Protein AF-A0A5C8VA54-F1 (afdb_monomer)

Mean predicted aligned error: 16.02 Å

Radius of gyration: 27.44 Å; Cα contacts (8 Å, |Δi|>4): 5; chains: 1; bounding box: 77×25×58 Å

Solvent-accessible surface area (backbone atoms only — not comparable to full-atom values): 4311 Å² total; per-residue (Å²): 110,70,71,57,53,53,51,53,56,61,54,47,52,59,52,52,48,49,54,49,50,52,52,49,52,58,46,63,72,39,90,82,27,69,64,61,52,53,50,47,56,54,50,54,61,56,47,61,58,48,52,56,60,66,68,67,70,75,87,86,78,80,78,92,77,91,79,89,133

Foldseek 3Di:
DVVVVVVVVVVVVVVVVVVCVVVQVVQVPPPCHVVNVVVCVVVVVVCVVVVVVVVPPPPPDDDDDDDDD

Sequence (69 aa):
MLGYILRRIGLMIPTLFGIMLITFTIVQFAPGGPVERVLSQMKGQGDGTLSRLTGGGGDLGGGGRPAGG

Structure (mmCIF, N/CA/C/O backbone):
data_AF-A0A5C8VA54-F1
#
_entry.id   AF-A0A5C8VA54-F1
#
loop_
_atom_site.group_PDB
_atom_site.id
_atom_site.type_symbol
_atom_site.label_atom_id
_atom_site.label_alt_id
_atom_site.label_comp_id
_atom_site.label_asym_id
_atom_site.label_entity_id
_atom_site.label_seq_id
_atom_site.pdbx_PDB_ins_code
_atom_site.Cartn_x
_atom_site.Cartn_y
_atom_site.Cartn_z
_atom_site.occupancy
_atom_site.B_iso_or_equiv
_atom_site.auth_seq_id
_atom_site.auth_comp_id
_atom_site.auth_asym_id
_atom_site.auth_atom_id
_atom_site.pdbx_PDB_model_num
ATOM 1 N N . MET A 1 1 ? -21.549 -1.478 21.196 1.00 73.19 1 MET A N 1
ATOM 2 C CA . MET A 1 1 ? -20.871 -0.441 20.380 1.00 73.19 1 MET A CA 1
ATOM 3 C C . MET A 1 1 ? -19.426 -0.807 20.028 1.00 73.19 1 MET A C 1
ATOM 5 O O . MET A 1 1 ? -19.135 -0.871 18.842 1.00 73.19 1 MET A O 1
ATOM 9 N N . LEU A 1 2 ? -18.550 -1.145 20.991 1.00 76.50 2 LEU A N 1
ATOM 10 C CA . LEU A 1 2 ? -17.142 -1.509 20.714 1.00 76.50 2 LEU A CA 1
ATOM 11 C C . LEU A 1 2 ? -16.990 -2.680 19.717 1.00 76.50 2 LEU A C 1
ATOM 13 O O . LEU A 1 2 ? -16.255 -2.570 18.742 1.00 76.50 2 LEU A O 1
ATOM 17 N N . GLY A 1 3 ? -17.766 -3.760 19.887 1.00 86.25 3 GLY A N 1
ATOM 18 C CA . GLY A 1 3 ? -17.754 -4.911 18.969 1.00 86.25 3 GLY A CA 1
ATOM 19 C C . GLY A 1 3 ? -18.228 -4.598 17.541 1.00 86.25 3 GLY A C 1
ATOM 20 O O . GLY A 1 3 ? -17.778 -5.225 16.591 1.00 86.25 3 GLY A O 1
ATOM 21 N N . TYR A 1 4 ? -19.084 -3.589 17.362 1.00 87.88 4 TYR A N 1
ATOM 22 C CA . TYR A 1 4 ? -19.515 -3.129 16.037 1.00 87.88 4 TYR A CA 1
ATOM 23 C C . TYR A 1 4 ? -18.423 -2.305 15.339 1.00 87.88 4 TYR A C 1
ATOM 25 O O . TYR A 1 4 ? -18.207 -2.457 14.138 1.00 87.88 4 TYR A O 1
ATOM 33 N N . ILE A 1 5 ? -17.692 -1.486 16.101 1.00 85.38 5 ILE A N 1
ATOM 34 C CA . ILE A 1 5 ? -16.546 -0.712 15.605 1.00 85.38 5 ILE A CA 1
ATOM 35 C C . ILE A 1 5 ? -15.406 -1.657 15.200 1.00 85.38 5 ILE A C 1
ATOM 37 O O . ILE A 1 5 ? -14.905 -1.561 14.083 1.00 85.38 5 ILE A O 1
ATOM 41 N N . LEU A 1 6 ? -15.067 -2.631 16.051 1.00 88.06 6 LEU A N 1
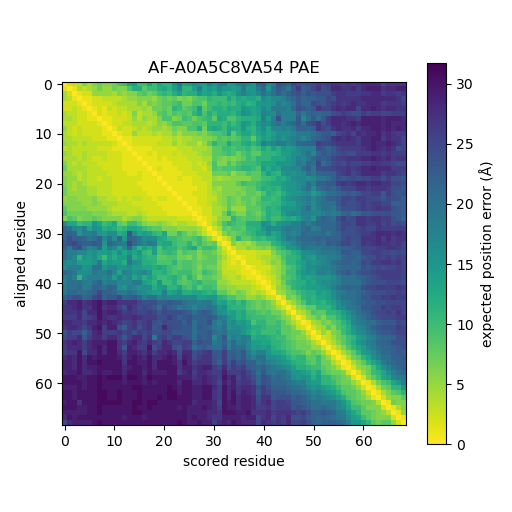ATOM 42 C CA . LEU A 1 6 ? -14.088 -3.683 15.748 1.00 88.06 6 LEU A CA 1
ATOM 43 C C . LEU A 1 6 ? -14.481 -4.496 14.510 1.00 88.06 6 LEU A C 1
ATOM 45 O O . LEU A 1 6 ? -13.632 -4.780 13.672 1.00 88.06 6 LEU A O 1
ATOM 49 N N . ARG A 1 7 ? -15.768 -4.821 14.344 1.00 87.75 7 ARG A N 1
ATOM 50 C CA . ARG A 1 7 ? -16.257 -5.540 13.159 1.00 87.75 7 ARG A CA 1
ATOM 51 C C . ARG A 1 7 ? -16.190 -4.690 11.890 1.00 87.75 7 ARG A C 1
ATOM 53 O O . ARG A 1 7 ? -15.861 -5.226 10.839 1.00 87.75 7 ARG A O 1
ATOM 60 N N . ARG A 1 8 ? -16.430 -3.376 11.976 1.00 89.94 8 ARG A N 1
ATOM 61 C CA . ARG A 1 8 ? -16.232 -2.442 10.851 1.00 89.94 8 ARG A CA 1
ATOM 62 C C . ARG A 1 8 ? -14.766 -2.348 10.435 1.00 89.94 8 ARG A C 1
ATOM 64 O O . ARG A 1 8 ? -14.469 -2.507 9.258 1.00 89.94 8 ARG A O 1
ATOM 71 N N . ILE A 1 9 ? -13.864 -2.118 11.387 1.00 87.31 9 ILE A N 1
ATOM 72 C CA . ILE A 1 9 ? -12.426 -1.974 11.111 1.00 87.31 9 ILE A CA 1
ATOM 73 C C . ILE A 1 9 ? -11.840 -3.311 10.634 1.00 87.31 9 ILE A C 1
ATOM 75 O O . ILE A 1 9 ? -11.104 -3.354 9.652 1.00 87.31 9 ILE A O 1
ATOM 79 N N . GLY A 1 10 ? -12.241 -4.418 11.260 1.00 89.44 10 GLY A N 1
ATOM 80 C CA . GLY A 1 10 ? -11.831 -5.764 10.867 1.00 89.44 10 GLY A CA 1
ATOM 81 C C . GLY A 1 10 ? -12.306 -6.172 9.470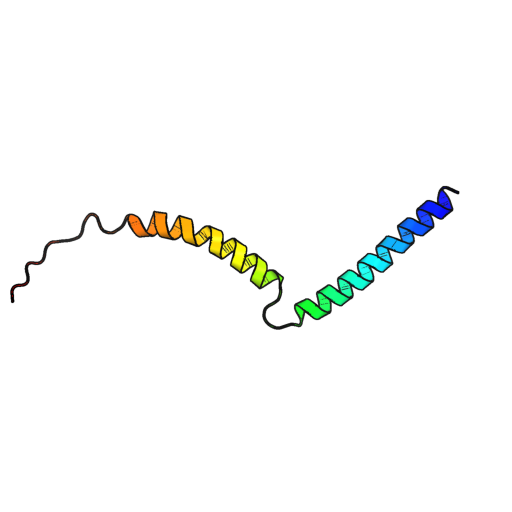 1.00 89.44 10 GLY A C 1
ATOM 82 O O . GLY A 1 10 ? -11.613 -6.937 8.817 1.00 89.44 10 GLY A O 1
ATOM 83 N N . LEU A 1 11 ? -13.436 -5.643 8.982 1.00 88.56 11 LEU A N 1
ATOM 84 C CA . LEU A 1 11 ? -13.921 -5.859 7.609 1.00 88.56 11 LEU A CA 1
ATOM 85 C C . LEU A 1 11 ? -13.281 -4.911 6.576 1.00 88.56 11 LEU A C 1
ATOM 87 O O . LEU A 1 11 ? -13.253 -5.245 5.390 1.00 88.56 11 LEU A O 1
ATOM 91 N N . MET A 1 12 ? -12.730 -3.767 6.998 1.00 91.62 12 MET A N 1
ATOM 92 C CA . MET A 1 12 ? -11.976 -2.865 6.113 1.00 91.62 12 MET A CA 1
ATOM 93 C C . MET A 1 12 ? -10.618 -3.445 5.702 1.00 91.62 12 MET A C 1
ATOM 95 O O . MET A 1 12 ? -10.208 -3.312 4.554 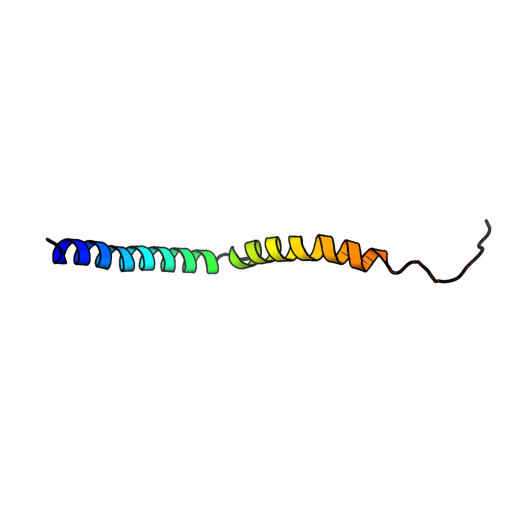1.00 91.62 12 MET A O 1
ATOM 99 N N . ILE A 1 13 ? -9.921 -4.128 6.614 1.00 93.44 13 ILE A N 1
ATOM 100 C CA . ILE A 1 13 ? -8.622 -4.755 6.321 1.00 93.44 13 ILE A CA 1
ATOM 101 C C . ILE A 1 13 ? -8.695 -5.743 5.136 1.00 93.44 13 ILE A C 1
ATOM 103 O O . ILE A 1 13 ? -7.904 -5.586 4.208 1.00 93.44 13 ILE A O 1
ATOM 107 N N . PRO A 1 14 ? -9.624 -6.722 5.085 1.00 92.50 14 PRO A N 1
ATOM 108 C CA . PRO A 1 14 ? -9.705 -7.663 3.970 1.00 92.50 14 PRO A CA 1
ATOM 109 C C . PRO A 1 14 ? -10.148 -7.007 2.658 1.00 92.50 14 PRO A C 1
ATOM 111 O O . PRO A 1 14 ? -9.718 -7.450 1.597 1.00 92.50 14 PRO A O 1
ATOM 114 N N . THR A 1 15 ? -10.948 -5.935 2.697 1.00 95.25 15 THR A N 1
ATOM 115 C CA . THR A 1 15 ? -11.291 -5.178 1.480 1.00 95.25 15 THR A CA 1
ATOM 116 C C . THR A 1 15 ? -10.075 -4.447 0.927 1.00 95.25 15 THR A C 1
ATOM 118 O O . THR A 1 15 ? -9.789 -4.569 -0.264 1.00 95.25 15 THR A O 1
ATOM 121 N N . LEU A 1 16 ? -9.318 -3.759 1.786 1.00 93.38 16 LEU A N 1
ATOM 122 C CA . LEU A 1 16 ? -8.068 -3.098 1.406 1.00 93.38 16 LEU A CA 1
ATOM 123 C C . LEU A 1 16 ? -7.025 -4.102 0.900 1.00 93.38 16 LEU A C 1
ATOM 125 O O . LEU A 1 16 ? -6.384 -3.866 -0.121 1.00 93.38 16 LEU A O 1
ATOM 129 N N . PHE A 1 17 ? -6.896 -5.249 1.565 1.00 95.50 17 PHE A N 1
ATOM 130 C CA . PHE A 1 17 ? -5.979 -6.304 1.146 1.00 95.50 17 PHE A CA 1
ATOM 131 C C . PHE A 1 17 ? -6.369 -6.897 -0.212 1.00 95.50 17 PHE A C 1
ATOM 133 O O . PHE A 1 17 ? -5.511 -7.068 -1.073 1.00 95.50 17 PHE A O 1
ATOM 140 N N . GLY A 1 18 ? -7.662 -7.154 -0.438 1.00 95.38 18 GLY A N 1
ATOM 141 C CA . GLY A 1 18 ? -8.168 -7.682 -1.704 1.00 95.38 18 GLY A CA 1
ATOM 142 C C . GLY A 1 18 ? -7.882 -6.757 -2.888 1.00 95.38 18 GLY A C 1
ATOM 143 O O . GLY A 1 18 ? -7.306 -7.198 -3.883 1.00 95.38 18 GLY A O 1
ATOM 144 N N . ILE A 1 19 ? -8.215 -5.464 -2.7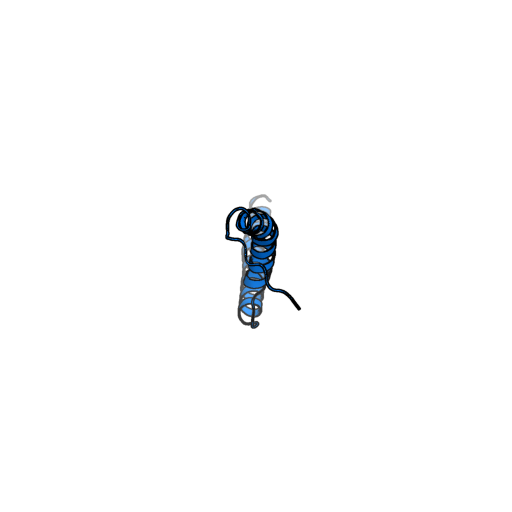75 1.00 95.00 19 ILE A N 1
ATOM 145 C CA . ILE A 1 19 ? -7.939 -4.500 -3.856 1.00 95.00 19 ILE A CA 1
ATOM 146 C C . ILE A 1 19 ? -6.435 -4.319 -4.077 1.00 95.00 19 ILE A C 1
ATOM 148 O O . ILE A 1 19 ? -5.990 -4.236 -5.222 1.00 95.00 19 ILE A O 1
ATOM 152 N N . MET A 1 20 ? -5.642 -4.305 -3.002 1.00 93.12 20 MET A N 1
ATOM 153 C CA . MET A 1 20 ? -4.188 -4.180 -3.075 1.00 93.12 20 MET A CA 1
ATOM 154 C C . MET A 1 20 ? -3.582 -5.390 -3.786 1.00 93.12 20 MET A C 1
ATOM 156 O O . MET A 1 20 ? -2.738 -5.222 -4.656 1.00 93.12 20 MET A O 1
ATOM 160 N N . LEU A 1 21 ? -4.045 -6.601 -3.477 1.00 93.00 21 LEU A N 1
ATOM 161 C CA . LEU A 1 21 ? -3.552 -7.829 -4.092 1.00 93.00 21 LEU A CA 1
ATOM 162 C C . LEU A 1 21 ? -3.908 -7.899 -5.579 1.00 93.00 21 LEU A C 1
ATOM 164 O O . LEU A 1 21 ? -3.044 -8.225 -6.391 1.00 93.00 21 LEU A O 1
ATOM 168 N N . ILE A 1 22 ? -5.143 -7.548 -5.954 1.00 92.94 22 ILE A N 1
ATOM 169 C CA . ILE A 1 22 ? -5.571 -7.497 -7.361 1.00 92.94 22 ILE A CA 1
ATOM 170 C C . ILE A 1 22 ? -4.743 -6.465 -8.135 1.00 92.94 22 ILE A C 1
ATOM 172 O O . ILE A 1 22 ? -4.168 -6.789 -9.172 1.00 92.94 22 ILE A O 1
ATOM 176 N N . THR A 1 23 ? -4.651 -5.234 -7.627 1.00 88.12 23 THR A N 1
ATOM 177 C CA . THR A 1 23 ? -3.901 -4.157 -8.296 1.00 88.12 23 THR A CA 1
ATOM 178 C C . THR A 1 23 ? -2.415 -4.486 -8.402 1.00 88.12 23 THR A C 1
ATOM 180 O O . THR A 1 23 ? -1.837 -4.325 -9.473 1.00 88.12 23 THR A O 1
ATOM 183 N N . PHE A 1 24 ? -1.810 -5.035 -7.348 1.00 88.12 24 PHE A N 1
ATOM 184 C CA . PHE A 1 24 ? -0.430 -5.518 -7.359 1.00 88.12 24 PHE A CA 1
ATOM 185 C C . PHE A 1 24 ? -0.212 -6.611 -8.407 1.00 88.12 24 PHE A C 1
ATOM 187 O O . PHE A 1 24 ? 0.725 -6.531 -9.196 1.00 88.12 24 PHE A O 1
ATOM 194 N N . THR A 1 25 ? -1.110 -7.595 -8.460 1.00 89.69 25 THR A N 1
ATOM 195 C CA . THR A 1 25 ? -1.065 -8.693 -9.433 1.00 89.69 25 THR A CA 1
ATOM 196 C C . THR A 1 25 ? -1.101 -8.157 -10.865 1.00 89.69 25 THR A C 1
ATOM 198 O O . THR A 1 25 ? -0.231 -8.491 -11.663 1.00 89.69 25 THR A O 1
ATOM 201 N N . ILE A 1 26 ? -2.041 -7.260 -11.182 1.00 87.25 26 ILE A N 1
ATOM 202 C CA . ILE A 1 26 ? -2.154 -6.629 -12.510 1.00 87.25 26 ILE A CA 1
ATOM 203 C C . ILE A 1 26 ? -0.863 -5.895 -12.886 1.00 87.25 26 ILE A C 1
ATOM 205 O O . ILE A 1 26 ? -0.364 -6.013 -14.002 1.00 87.25 26 ILE A O 1
ATOM 209 N N . VAL A 1 27 ? -0.322 -5.132 -11.943 1.00 83.31 27 VAL A N 1
ATOM 210 C CA . VAL A 1 27 ? 0.843 -4.281 -12.160 1.00 83.31 27 VAL A CA 1
ATOM 211 C C . VAL A 1 27 ? 2.137 -5.092 -12.317 1.00 83.31 27 VAL A C 1
ATOM 213 O O . VAL A 1 27 ? 2.998 -4.703 -13.102 1.00 83.31 27 VAL A O 1
ATOM 216 N N . GLN A 1 28 ? 2.262 -6.233 -11.634 1.00 76.62 28 GLN A N 1
ATOM 217 C CA . GLN A 1 28 ? 3.389 -7.167 -11.780 1.00 76.62 28 GLN A CA 1
ATOM 218 C C . GLN A 1 28 ? 3.396 -7.873 -13.145 1.00 76.62 28 GLN A C 1
ATOM 220 O O . GLN A 1 28 ? 4.457 -8.215 -13.657 1.00 76.62 28 GLN A O 1
ATOM 225 N N . PHE A 1 29 ? 2.224 -8.068 -13.755 1.00 78.50 29 PHE A N 1
ATOM 226 C CA . PHE A 1 29 ? 2.111 -8.622 -15.106 1.00 78.50 29 PHE A CA 1
ATOM 227 C C . PHE A 1 29 ? 2.408 -7.603 -16.221 1.00 78.50 29 PHE A C 1
ATOM 229 O O . PHE A 1 29 ? 2.535 -7.996 -17.381 1.00 78.50 29 PHE A O 1
ATOM 236 N N . ALA A 1 30 ? 2.551 -6.310 -15.905 1.00 80.50 30 ALA A N 1
ATOM 237 C CA . ALA A 1 30 ? 2.992 -5.313 -16.875 1.00 80.50 30 ALA A CA 1
ATOM 238 C C . ALA A 1 30 ? 4.524 -5.406 -17.083 1.00 80.50 30 ALA A C 1
ATOM 240 O O . ALA A 1 30 ? 5.270 -5.367 -16.102 1.00 80.50 30 ALA A O 1
ATOM 241 N N . PRO A 1 31 ? 5.030 -5.504 -18.331 1.00 62.12 31 PRO A N 1
ATOM 242 C CA . PRO A 1 31 ? 6.464 -5.630 -18.593 1.00 62.12 31 PRO A CA 1
ATOM 243 C C . PRO A 1 31 ? 7.243 -4.417 -18.049 1.00 62.12 31 PRO A C 1
ATOM 245 O O . PRO A 1 31 ? 6.964 -3.265 -18.391 1.00 62.12 31 PRO A O 1
ATOM 248 N N . GLY A 1 32 ? 8.218 -4.691 -17.172 1.00 67.00 32 GLY A N 1
ATOM 249 C CA . GLY A 1 32 ? 9.026 -3.689 -16.466 1.00 67.00 32 GLY A CA 1
ATOM 250 C C . GLY A 1 32 ? 8.297 -3.067 -15.275 1.00 67.00 32 GLY A C 1
ATOM 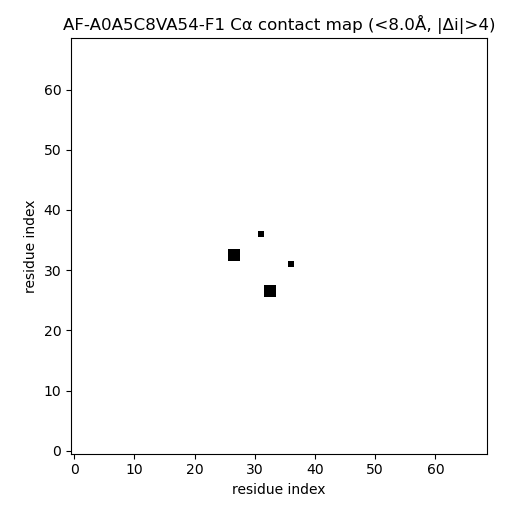251 O O . GLY A 1 32 ? 8.003 -1.866 -15.308 1.00 67.00 32 GLY A O 1
ATOM 252 N N . GLY A 1 33 ? 8.000 -3.886 -14.262 1.00 73.50 33 GLY A N 1
ATOM 253 C CA . GLY A 1 33 ? 7.183 -3.547 -13.100 1.00 73.50 33 GLY A CA 1
ATOM 254 C C . GLY A 1 33 ? 7.608 -2.259 -12.373 1.00 73.50 33 GLY A C 1
ATOM 255 O O . GLY A 1 33 ? 8.743 -1.788 -12.492 1.00 73.50 33 GLY A O 1
ATOM 256 N N . PRO A 1 34 ? 6.705 -1.644 -11.591 1.00 67.00 34 PRO A N 1
ATOM 257 C CA . PRO A 1 34 ? 7.012 -0.421 -10.851 1.00 67.00 34 PRO A CA 1
ATOM 258 C C . PRO A 1 34 ? 8.159 -0.618 -9.869 1.00 67.00 34 PRO A C 1
ATOM 260 O O . PRO A 1 34 ? 8.895 0.327 -9.606 1.00 67.00 34 PRO A O 1
ATOM 263 N N . VAL A 1 35 ? 8.325 -1.837 -9.351 1.00 71.69 35 VAL A N 1
ATOM 264 C CA . VAL A 1 35 ? 9.403 -2.172 -8.426 1.00 71.69 35 VAL A CA 1
ATOM 265 C C . VAL A 1 35 ? 10.752 -2.036 -9.125 1.00 71.69 35 VAL A C 1
ATOM 267 O O . VAL A 1 35 ? 11.592 -1.303 -8.614 1.00 71.69 35 VAL A O 1
ATOM 270 N N . GLU A 1 36 ? 10.949 -2.599 -10.323 1.00 70.94 36 GLU A N 1
ATOM 271 C CA . GLU A 1 36 ? 12.182 -2.411 -11.105 1.00 70.94 36 GLU A CA 1
ATOM 272 C C . GLU A 1 36 ? 12.453 -0.937 -11.439 1.00 70.94 36 GLU A C 1
ATOM 274 O O . GLU A 1 36 ? 13.610 -0.510 -11.451 1.00 70.94 36 GLU A O 1
ATOM 279 N N . ARG A 1 37 ? 11.412 -0.126 -11.672 1.00 71.94 37 ARG A N 1
ATOM 280 C CA . ARG A 1 37 ? 11.566 1.316 -11.948 1.00 71.94 37 ARG A CA 1
ATOM 281 C C . ARG A 1 37 ? 11.974 2.101 -10.704 1.00 71.94 37 ARG A C 1
ATOM 283 O O . ARG A 1 37 ? 12.884 2.918 -10.776 1.00 71.94 37 ARG A O 1
ATOM 290 N N . VAL A 1 38 ? 11.362 1.825 -9.556 1.00 74.94 38 VAL A N 1
ATOM 291 C CA . VAL A 1 38 ? 11.736 2.456 -8.280 1.00 74.94 38 VAL A CA 1
ATOM 292 C C . VAL A 1 38 ? 13.139 2.013 -7.859 1.00 74.94 38 VAL A C 1
ATOM 294 O O . VAL A 1 38 ? 13.956 2.839 -7.457 1.00 74.94 38 VAL A O 1
ATOM 297 N N . LEU A 1 39 ? 13.469 0.731 -8.036 1.00 70.75 39 LEU A N 1
ATOM 298 C CA . LEU A 1 39 ? 14.795 0.200 -7.730 1.00 70.75 39 LEU A CA 1
ATOM 299 C C . LEU A 1 39 ? 15.872 0.750 -8.672 1.00 70.75 39 LEU A C 1
ATOM 301 O O . LEU A 1 39 ? 16.976 1.027 -8.216 1.00 70.75 39 LEU A O 1
ATOM 305 N N . SER A 1 40 ? 15.578 0.935 -9.961 1.00 73.06 40 SER A N 1
ATOM 306 C CA . SER A 1 40 ? 16.517 1.548 -10.914 1.00 73.06 40 SER A CA 1
ATOM 307 C C . SER A 1 40 ? 16.687 3.052 -10.685 1.00 73.06 40 SER A C 1
ATOM 309 O O . SER A 1 40 ? 17.802 3.548 -10.813 1.00 73.06 40 SER A O 1
ATOM 311 N N . GLN A 1 41 ? 15.643 3.766 -10.251 1.00 72.62 41 GLN A N 1
ATOM 312 C CA . GLN A 1 41 ? 15.750 5.165 -9.816 1.00 72.62 41 GLN A CA 1
ATOM 313 C C . GLN A 1 41 ? 16.597 5.314 -8.541 1.00 72.62 41 GLN A C 1
ATOM 315 O O . GLN A 1 41 ? 17.422 6.223 -8.461 1.00 72.62 41 GLN A O 1
ATOM 320 N N . MET A 1 42 ? 16.454 4.403 -7.573 1.00 71.44 42 MET A N 1
ATOM 321 C CA . MET A 1 42 ? 17.267 4.394 -6.349 1.00 71.44 42 MET A CA 1
ATOM 322 C C . MET A 1 42 ? 18.718 3.962 -6.611 1.00 71.44 42 MET A C 1
ATOM 324 O O . MET A 1 42 ? 19.649 4.606 -6.130 1.00 71.44 42 MET A O 1
ATOM 328 N N . LYS A 1 43 ? 18.935 2.909 -7.411 1.00 68.31 43 LYS A N 1
ATOM 329 C CA . LYS A 1 43 ? 20.281 2.449 -7.796 1.00 68.31 43 LYS A CA 1
ATOM 330 C C . LYS A 1 43 ? 21.006 3.474 -8.675 1.00 68.31 43 LYS A C 1
ATOM 332 O O . LYS A 1 43 ? 22.177 3.747 -8.438 1.00 68.31 43 LYS A O 1
ATOM 337 N N . GLY A 1 44 ? 20.309 4.109 -9.621 1.00 61.41 44 GLY A N 1
ATOM 338 C CA . GLY A 1 44 ? 20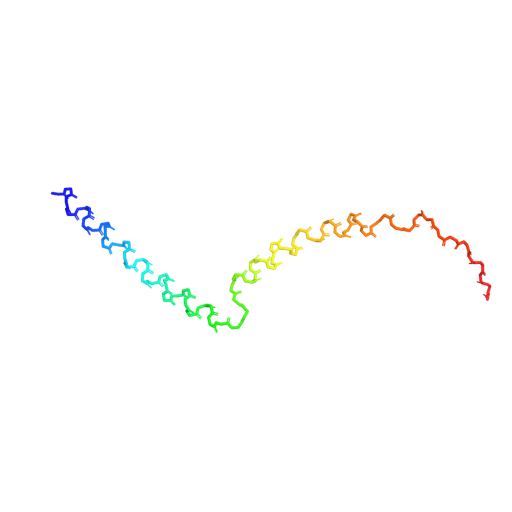.868 5.160 -10.478 1.00 61.41 44 GLY A CA 1
AT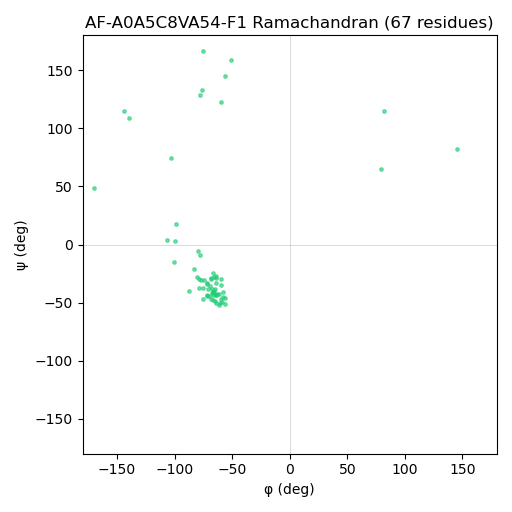OM 339 C C . GLY A 1 44 ? 21.268 6.437 -9.726 1.00 61.41 44 GLY A C 1
ATOM 340 O O . GLY A 1 44 ? 22.207 7.115 -10.141 1.00 61.41 44 GLY A O 1
ATOM 341 N N . GLN A 1 45 ? 20.621 6.750 -8.595 1.00 59.41 45 GLN A N 1
ATOM 342 C CA . GLN A 1 45 ? 21.055 7.844 -7.713 1.00 59.41 45 GLN A CA 1
ATOM 343 C C . GLN A 1 45 ? 22.314 7.503 -6.898 1.00 59.41 45 GLN A C 1
ATOM 345 O O . GLN A 1 45 ? 23.096 8.408 -6.613 1.00 59.41 45 GLN A O 1
ATOM 350 N N . GLY A 1 46 ? 22.533 6.230 -6.549 1.00 56.06 46 GLY A N 1
ATOM 351 C CA . GLY A 1 46 ? 23.711 5.788 -5.789 1.00 56.06 46 GLY A CA 1
ATOM 352 C C . GLY A 1 46 ? 24.984 5.644 -6.631 1.00 56.06 46 GLY A C 1
ATOM 353 O O . GLY A 1 46 ? 26.067 6.012 -6.179 1.00 56.06 46 GLY A O 1
ATOM 354 N N . ASP A 1 47 ? 24.861 5.168 -7.872 1.00 57.75 47 ASP A N 1
ATOM 355 C CA . ASP A 1 47 ? 26.019 4.942 -8.750 1.00 57.75 47 ASP A CA 1
ATOM 356 C C . ASP A 1 47 ? 26.539 6.228 -9.403 1.00 57.75 47 ASP A C 1
ATOM 358 O O . ASP A 1 47 ? 27.734 6.363 -9.650 1.00 57.75 47 ASP A O 1
ATOM 362 N N . GLY A 1 48 ? 25.680 7.222 -9.654 1.00 59.47 48 GLY A N 1
ATOM 363 C CA . GLY A 1 48 ? 26.105 8.464 -10.304 1.00 59.47 48 GLY A CA 1
ATOM 364 C C . GLY A 1 48 ? 27.108 9.273 -9.475 1.00 59.47 48 GLY A C 1
ATOM 365 O O . GLY A 1 48 ? 27.966 9.951 -10.032 1.00 59.47 48 GLY A O 1
ATOM 366 N N . THR A 1 49 ? 27.025 9.249 -8.148 1.00 60.41 49 THR A N 1
ATOM 367 C CA . THR A 1 49 ? 27.957 9.963 -7.255 1.00 60.41 49 THR A CA 1
ATOM 368 C C . THR A 1 49 ? 29.191 9.130 -6.931 1.00 60.41 49 THR A C 1
ATOM 370 O O . THR A 1 49 ? 30.295 9.672 -6.964 1.00 60.41 49 THR A O 1
ATOM 373 N N . LEU A 1 50 ? 29.038 7.820 -6.707 1.00 64.69 50 LEU A N 1
ATOM 374 C CA . LEU A 1 50 ? 30.171 6.931 -6.458 1.00 64.69 50 LEU A CA 1
ATOM 375 C C . LEU A 1 50 ? 31.013 6.722 -7.723 1.00 64.69 50 LEU A C 1
ATOM 377 O O . LEU A 1 50 ? 32.221 6.878 -7.654 1.00 64.69 50 LEU A O 1
ATOM 381 N N . SER A 1 51 ? 30.415 6.499 -8.895 1.00 58.34 51 SER A N 1
ATOM 382 C CA . SER A 1 51 ? 31.157 6.317 -10.153 1.00 58.34 51 SER A CA 1
ATOM 383 C C . SER A 1 51 ? 31.884 7.586 -10.620 1.00 58.34 51 SER A C 1
ATOM 385 O O . SER A 1 51 ? 32.889 7.481 -11.319 1.00 58.34 51 SER A O 1
ATOM 387 N N . ARG A 1 52 ? 31.426 8.784 -10.223 1.00 61.31 52 ARG A N 1
ATOM 388 C CA . ARG A 1 52 ? 32.161 10.048 -10.439 1.00 61.31 52 ARG A CA 1
ATOM 389 C C . ARG A 1 52 ? 33.316 10.234 -9.450 1.00 61.31 52 ARG A C 1
ATOM 391 O O . ARG A 1 52 ? 34.322 10.831 -9.811 1.00 61.31 52 ARG A O 1
ATOM 398 N N . LEU A 1 53 ? 33.188 9.707 -8.231 1.00 61.12 53 LEU A N 1
ATOM 399 C CA . LEU A 1 53 ? 34.251 9.700 -7.222 1.00 61.12 53 LEU A CA 1
ATOM 400 C C . LEU A 1 53 ? 35.322 8.648 -7.567 1.00 61.12 53 LEU A C 1
ATOM 402 O O . LEU A 1 53 ? 36.509 8.957 -7.563 1.00 61.12 53 LEU A O 1
ATOM 406 N N . THR A 1 54 ? 34.924 7.423 -7.919 1.00 62.50 54 THR A N 1
ATOM 407 C CA . THR A 1 54 ? 35.850 6.318 -8.219 1.00 62.50 54 THR A CA 1
ATOM 408 C C . THR A 1 54 ? 36.431 6.387 -9.633 1.00 62.50 54 THR A C 1
ATOM 410 O O . THR A 1 54 ? 37.557 5.946 -9.840 1.00 62.50 54 THR A O 1
ATOM 413 N N . GLY A 1 55 ? 35.717 6.987 -10.594 1.00 57.62 55 GLY A N 1
ATOM 414 C CA . GLY A 1 55 ? 36.188 7.206 -11.967 1.00 57.62 55 GLY A CA 1
ATOM 415 C C . GLY A 1 55 ? 37.133 8.401 -12.142 1.00 57.62 55 GLY A C 1
ATOM 416 O O . GLY A 1 55 ? 37.651 8.597 -13.235 1.00 57.62 55 GLY A O 1
ATOM 417 N N . GLY A 1 56 ? 37.368 9.197 -11.091 1.00 58.00 56 GLY A N 1
ATOM 418 C CA . GLY A 1 56 ? 38.252 10.371 -11.116 1.00 58.00 56 GLY A CA 1
ATOM 419 C C . GLY A 1 56 ? 39.659 10.146 -10.547 1.00 58.00 56 GLY A C 1
ATOM 420 O O . GLY A 1 56 ? 40.424 11.100 -10.442 1.00 58.00 56 GLY A O 1
ATOM 421 N N . GLY A 1 57 ? 40.004 8.917 -10.141 1.00 59.47 57 GLY A N 1
ATOM 422 C CA . GLY A 1 57 ? 41.264 8.605 -9.446 1.00 59.47 57 GLY A CA 1
ATOM 423 C C . GLY A 1 57 ? 42.324 7.861 -10.268 1.00 59.47 57 GLY A C 1
ATOM 424 O O . GLY A 1 57 ? 43.340 7.470 -9.701 1.00 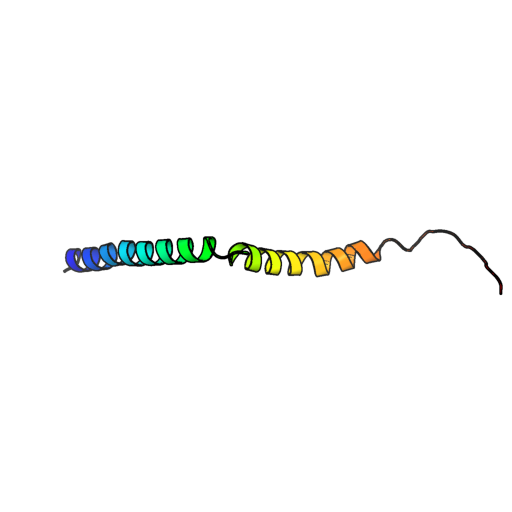59.47 57 GLY A O 1
ATOM 425 N N . GLY A 1 58 ? 42.091 7.619 -11.564 1.00 57.97 58 GLY A N 1
ATOM 426 C CA . GLY A 1 58 ? 42.910 6.707 -12.380 1.00 57.97 58 GLY A CA 1
ATOM 427 C C . GLY A 1 58 ? 43.959 7.340 -13.303 1.00 57.97 58 GLY A C 1
ATOM 428 O O . GLY A 1 58 ? 44.857 6.630 -13.738 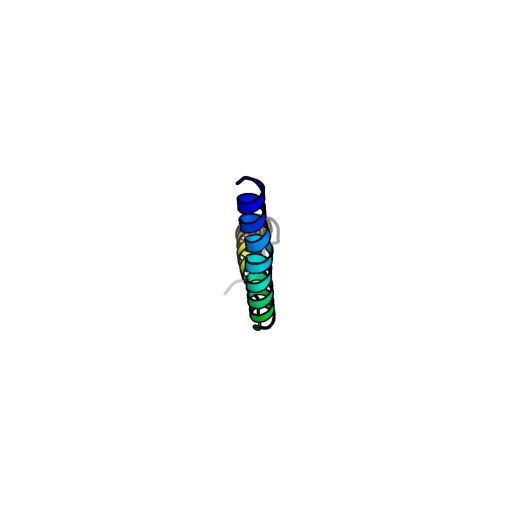1.00 57.97 58 GLY A O 1
ATOM 429 N N . ASP A 1 59 ? 43.901 8.648 -13.576 1.00 58.28 59 ASP A N 1
ATOM 430 C CA . ASP A 1 59 ? 44.764 9.293 -14.588 1.00 58.28 59 ASP A CA 1
ATOM 431 C C . ASP A 1 59 ? 45.999 10.017 -14.008 1.00 58.28 59 ASP A C 1
ATOM 433 O O . ASP A 1 59 ? 46.636 10.827 -14.682 1.00 58.28 59 ASP A O 1
ATOM 437 N N . LEU A 1 60 ? 46.391 9.719 -12.763 1.00 59.62 60 LEU A N 1
ATOM 438 C CA . LEU A 1 60 ? 47.658 10.180 -12.181 1.00 59.62 60 LEU A CA 1
ATOM 439 C C . LEU A 1 60 ? 48.691 9.050 -12.150 1.00 59.62 60 LEU A C 1
ATOM 441 O O . LEU A 1 60 ? 49.011 8.507 -11.098 1.00 59.62 60 LEU A O 1
ATOM 445 N N . GLY A 1 61 ? 49.242 8.713 -13.314 1.00 61.53 61 GLY A N 1
ATOM 446 C CA . GLY A 1 61 ? 50.448 7.886 -13.386 1.00 61.53 61 GLY A CA 1
ATOM 447 C C . GLY A 1 61 ? 50.463 6.946 -14.577 1.00 61.53 61 GLY A C 1
ATOM 448 O O . GLY A 1 61 ? 50.149 5.771 -14.439 1.00 61.53 61 GLY A O 1
ATOM 449 N N . GLY A 1 62 ? 50.853 7.438 -15.754 1.00 54.62 62 GLY A N 1
ATOM 450 C CA . GLY A 1 62 ? 50.803 6.573 -16.930 1.00 54.62 62 GLY A CA 1
ATOM 451 C C . GLY A 1 62 ? 51.459 7.079 -18.202 1.00 54.62 62 GLY A C 1
ATOM 452 O O . GLY A 1 62 ? 50.861 6.951 -19.256 1.00 54.62 62 GLY A O 1
ATOM 453 N N . GLY A 1 63 ? 52.696 7.574 -18.118 1.00 53.22 63 GLY A N 1
ATOM 454 C CA . GLY A 1 63 ? 53.659 7.406 -19.213 1.00 53.22 63 GLY A CA 1
ATOM 455 C C . GLY A 1 63 ? 53.563 8.391 -20.379 1.00 53.22 63 GLY A C 1
ATOM 456 O O . GLY A 1 63 ? 52.634 8.383 -21.180 1.00 53.22 63 GLY A O 1
ATOM 457 N N . GLY A 1 64 ? 54.616 9.196 -20.521 1.00 60.69 64 GLY A N 1
ATOM 458 C CA . GLY A 1 64 ? 54.815 10.061 -21.672 1.00 60.69 64 GLY A CA 1
ATOM 459 C C . GLY A 1 64 ? 54.819 9.308 -23.003 1.00 60.69 64 GLY A C 1
ATOM 460 O O . GLY A 1 64 ? 55.351 8.205 -23.126 1.00 60.69 64 GLY A O 1
ATOM 461 N N . ARG A 1 65 ? 54.286 9.967 -24.031 1.00 56.50 65 ARG A N 1
ATOM 462 C CA . ARG A 1 65 ? 54.617 9.698 -25.430 1.00 56.50 65 ARG A CA 1
ATOM 463 C C . ARG A 1 65 ? 54.615 11.017 -26.201 1.00 56.50 65 ARG A C 1
ATOM 465 O O . ARG A 1 65 ? 53.559 11.635 -26.308 1.00 56.50 65 ARG A O 1
ATOM 472 N N . PRO A 1 66 ? 55.773 11.466 -26.719 1.00 65.19 66 PRO A N 1
ATOM 473 C CA . PRO A 1 66 ? 55.813 12.534 -27.698 1.00 65.19 66 PRO A CA 1
ATOM 474 C C . PRO A 1 66 ? 55.387 11.941 -29.046 1.00 65.19 66 PRO A C 1
ATOM 476 O O . PRO A 1 66 ? 55.868 10.877 -29.437 1.00 65.19 66 PRO A O 1
ATOM 479 N N . ALA A 1 67 ? 54.486 12.603 -29.761 1.00 50.97 67 ALA A N 1
ATOM 480 C CA . ALA A 1 67 ? 54.189 12.263 -31.147 1.00 50.97 67 ALA A CA 1
ATOM 481 C C . ALA A 1 67 ? 54.015 13.564 -31.930 1.00 50.97 67 ALA A C 1
ATOM 483 O O . ALA A 1 67 ? 53.071 14.314 -31.697 1.00 50.97 67 ALA A O 1
ATOM 484 N N . GLY A 1 68 ? 55.005 13.844 -32.777 1.00 59.22 68 GLY A N 1
ATOM 485 C CA . GLY A 1 68 ? 55.029 14.984 -33.679 1.00 59.22 68 GLY A CA 1
ATOM 486 C C . GLY A 1 68 ? 54.110 14.826 -34.889 1.00 59.22 68 GLY A C 1
ATOM 487 O O . GLY A 1 68 ? 53.639 13.730 -35.202 1.00 59.22 68 GLY A O 1
ATOM 488 N N . GLY A 1 69 ? 53.918 15.961 -35.555 1.00 44.88 69 GLY A N 1
ATOM 489 C CA . GLY A 1 69 ? 53.178 16.183 -36.792 1.00 44.88 69 GLY A CA 1
ATOM 490 C C . GLY A 1 69 ? 53.091 17.679 -37.026 1.00 44.88 69 GLY A C 1
ATOM 491 O O . GLY A 1 69 ? 52.352 18.322 -36.253 1.00 44.88 69 GLY A O 1
#

Secondary structure (DSSP, 8-state):
-HHHHHHHHHHHHHHHHHHHHHHHHHHHTSSS-HHHHHHHHHHHHHHHHHHHHHTTSSSSS--------

pLDDT: mean 73.61, std 14.26, range [44.88, 95.5]